Protein AF-A0A0F9K702-F1 (afdb_monomer)

Solvent-accessible surface area (backbone atoms only — not comparable to full-atom values): 7638 Å² total; per-residue (Å²): 109,75,71,58,56,52,52,53,51,49,51,57,52,53,61,65,68,58,81,69,81,70,61,40,75,51,32,47,49,33,46,73,80,26,48,74,50,34,53,52,47,45,49,52,20,35,74,75,40,57,84,42,61,69,56,24,40,52,42,31,26,50,46,39,42,25,51,57,50,44,48,52,62,39,64,37,101,85,36,54,60,68,56,49,53,53,48,51,51,70,30,25,39,93,91,30,40,76,61,33,53,53,35,51,47,41,26,75,77,69,66,44,60,78,47,56,65,66,49,54,51,42,53,68,54,43,35,52,54,33,53,52,52,54,54,56,65,72,75,112

Secondary structure (DSSP, 8-state):
-HHHHHHHHHHHHHHHT-TTSS--HHHHHHHHH-HHHHHHHHHHHHHHHTT-HHHHHHHHHHHHHHHHHHHHHHTSTT--HHHHHHHHHHHBPTT-HHHHHHHHHHHHHH--GGGGGG--B-HHHHHHHHHHHHHHHH--

Structure (mmCIF, N/CA/C/O backbone):
data_AF-A0A0F9K702-F1
#
_entry.id   AF-A0A0F9K702-F1
#
loop_
_atom_site.group_PDB
_atom_site.id
_atom_site.type_symbol
_atom_site.label_atom_id
_atom_site.label_alt_id
_atom_site.label_comp_id
_atom_site.label_asym_id
_atom_site.label_entity_id
_atom_site.label_seq_id
_atom_site.pdbx_PDB_ins_code
_atom_site.Cartn_x
_atom_site.Cartn_y
_atom_site.Cartn_z
_atom_site.occupancy
_atom_site.B_iso_or_equiv
_atom_site.auth_seq_id
_atom_site.auth_comp_id
_atom_site.auth_asym_id
_atom_site.auth_atom_id
_atom_site.pdbx_PDB_model_num
ATOM 1 N N . MET A 1 1 ? -32.462 30.172 22.359 1.00 57.88 1 MET A N 1
ATOM 2 C CA . MET A 1 1 ? -32.471 29.024 21.422 1.00 57.88 1 MET A CA 1
ATOM 3 C C . MET A 1 1 ? -31.417 29.141 20.319 1.00 57.88 1 MET A C 1
ATOM 5 O O . MET A 1 1 ? -30.521 28.316 20.333 1.00 57.88 1 MET A O 1
ATOM 9 N N . ARG A 1 2 ? -31.399 30.186 19.468 1.00 56.28 2 ARG A N 1
ATOM 10 C CA . ARG A 1 2 ? -30.379 30.352 18.395 1.00 56.28 2 ARG A CA 1
ATOM 11 C C . ARG A 1 2 ? -28.909 30.230 18.843 1.00 56.28 2 ARG A C 1
ATOM 13 O O . ARG A 1 2 ? -28.108 29.631 18.138 1.00 56.28 2 ARG A O 1
ATOM 20 N N . LYS A 1 3 ? -28.562 30.760 20.024 1.00 58.59 3 LYS A N 1
ATOM 21 C CA . LYS A 1 3 ? -27.197 30.672 20.581 1.00 58.59 3 LYS A CA 1
ATOM 22 C C . LYS A 1 3 ? -26.797 29.242 20.973 1.00 58.59 3 LYS A C 1
ATOM 24 O O . LYS A 1 3 ? -25.641 28.884 20.820 1.00 58.59 3 LYS A O 1
ATOM 29 N N . LEU A 1 4 ? -27.750 28.424 21.429 1.00 69.56 4 LEU A N 1
ATOM 30 C CA . LEU A 1 4 ? -27.494 27.035 21.821 1.00 69.56 4 LEU A CA 1
ATOM 31 C C . LEU A 1 4 ? -27.273 26.154 20.582 1.00 69.56 4 LE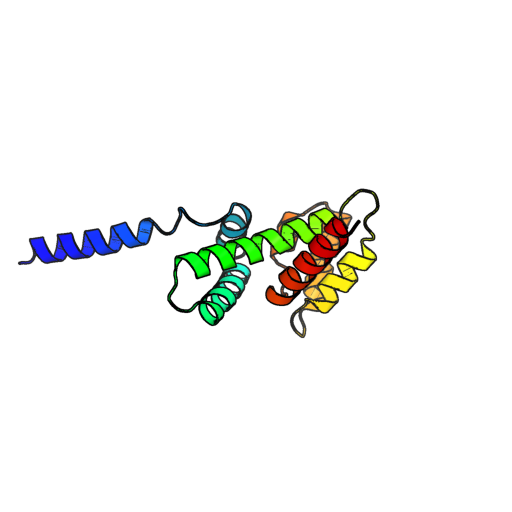U A C 1
ATOM 33 O O . LEU A 1 4 ? -26.356 25.345 20.550 1.00 69.56 4 LEU A O 1
ATOM 37 N N . THR A 1 5 ? -28.063 26.376 19.527 1.00 72.19 5 THR A N 1
ATOM 38 C CA . THR A 1 5 ? -27.938 25.657 18.251 1.00 72.19 5 THR A CA 1
ATOM 39 C C . THR A 1 5 ? -26.598 25.933 17.563 1.00 72.19 5 THR A C 1
ATOM 41 O O . THR A 1 5 ? -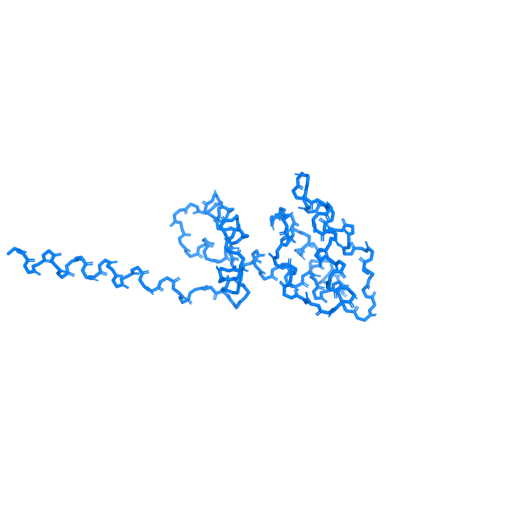25.998 25.017 17.015 1.00 72.19 5 THR A O 1
ATOM 44 N N . LEU A 1 6 ? -26.094 27.171 17.641 1.00 71.62 6 LEU A N 1
ATOM 45 C CA . LEU A 1 6 ? -24.780 27.548 17.104 1.00 71.62 6 LEU A CA 1
ATOM 46 C C . LEU A 1 6 ? -23.615 26.897 17.860 1.00 71.62 6 LEU A C 1
ATOM 48 O O . LEU A 1 6 ? -22.658 26.466 17.227 1.00 71.62 6 LEU A O 1
ATOM 52 N N . VAL A 1 7 ? -23.706 26.777 19.187 1.00 77.94 7 VAL A N 1
ATOM 53 C CA . VAL A 1 7 ? -22.681 26.100 20.002 1.00 77.94 7 VAL A CA 1
ATOM 54 C C . VAL A 1 7 ? -22.643 24.601 19.706 1.00 77.94 7 VAL A C 1
ATOM 56 O O . VAL A 1 7 ? -21.564 24.034 19.571 1.00 77.94 7 VAL A O 1
ATOM 59 N N . VAL A 1 8 ? -23.809 23.971 19.531 1.00 75.94 8 VAL A N 1
ATOM 60 C CA . VAL A 1 8 ? -23.899 22.553 19.151 1.00 75.94 8 VAL A CA 1
ATOM 61 C C . VAL A 1 8 ? -23.342 22.321 17.743 1.00 75.94 8 VAL A C 1
ATOM 63 O O . VAL A 1 8 ? -22.558 21.396 17.553 1.00 75.94 8 VAL A O 1
ATOM 66 N N . LEU A 1 9 ? -23.663 23.185 16.770 1.00 71.25 9 LEU A N 1
ATOM 67 C CA . LEU A 1 9 ? -23.085 23.089 15.424 1.00 71.25 9 LEU A CA 1
ATOM 68 C C . LEU A 1 9 ? -21.564 23.276 15.439 1.00 71.25 9 LEU A C 1
ATOM 70 O O . LEU A 1 9 ? -20.855 22.551 14.749 1.00 71.25 9 LEU A O 1
ATOM 74 N N . PHE A 1 10 ? -21.065 24.222 16.237 1.00 72.06 10 PHE A N 1
ATOM 75 C CA . PHE A 1 10 ? -19.634 24.477 16.368 1.00 72.06 10 PHE A CA 1
ATOM 76 C C . PHE A 1 10 ? -18.906 23.294 17.017 1.00 72.06 10 PHE A C 1
ATOM 78 O O . PHE A 1 10 ? -17.867 22.889 16.512 1.00 72.06 10 PHE A O 1
ATOM 85 N N . MET A 1 11 ? -19.484 22.667 18.052 1.00 61.50 11 MET A N 1
ATOM 86 C CA . MET A 1 11 ? -18.935 21.438 18.639 1.00 61.50 11 MET A CA 1
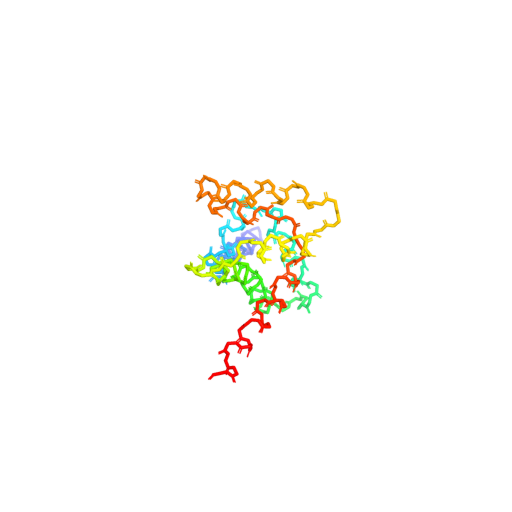ATOM 87 C C . MET A 1 11 ? -18.864 20.294 17.621 1.00 61.50 11 MET A C 1
ATOM 89 O O . MET A 1 11 ? -17.815 19.664 17.511 1.00 61.50 11 MET A O 1
ATOM 93 N N . ILE A 1 12 ? -19.922 20.074 16.831 1.00 63.00 12 ILE A N 1
ATOM 94 C CA . ILE A 1 12 ? -19.954 19.040 15.779 1.00 63.00 12 ILE A CA 1
ATOM 95 C C . ILE A 1 12 ? -18.913 19.326 14.679 1.00 63.00 12 ILE A C 1
ATOM 97 O O . ILE A 1 12 ? -18.260 18.412 14.179 1.00 63.00 12 ILE A O 1
ATOM 101 N N . LEU A 1 13 ? -18.707 20.598 14.325 1.00 53.94 13 LEU A N 1
ATOM 102 C CA . LEU A 1 13 ? -17.665 21.004 13.379 1.00 53.94 13 LEU A CA 1
ATOM 103 C C . LEU A 1 13 ? -16.256 20.796 13.952 1.00 53.94 13 LEU A C 1
ATOM 105 O O . LEU A 1 13 ? -15.390 20.281 13.249 1.00 53.94 13 LEU A O 1
ATOM 109 N N . THR A 1 14 ? -16.022 21.118 15.225 1.00 55.88 14 THR A N 1
ATOM 110 C CA . THR A 1 14 ? -14.702 20.934 15.851 1.00 55.88 14 THR A CA 1
ATOM 111 C C . THR A 1 14 ? -14.340 19.465 16.070 1.00 55.88 14 THR A C 1
ATOM 113 O O . THR A 1 14 ? -13.184 19.103 15.871 1.00 55.88 14 THR A O 1
ATOM 116 N N . THR A 1 15 ? -15.303 18.589 16.382 1.00 51.09 15 THR A N 1
ATOM 117 C CA . THR A 1 15 ? -15.039 17.142 16.479 1.00 51.09 15 THR A CA 1
ATOM 118 C C . THR A 1 15 ? -14.729 16.527 15.118 1.00 51.09 15 THR A C 1
ATOM 120 O O . THR A 1 15 ? -13.942 15.589 15.042 1.00 51.09 15 THR A O 1
ATOM 123 N N . SER A 1 16 ? -15.250 17.103 14.028 1.00 46.38 16 SER A N 1
ATOM 124 C CA . SER A 1 16 ? -14.897 16.685 12.666 1.00 46.38 16 SER A CA 1
ATOM 125 C C . SER A 1 16 ? -13.490 17.094 12.211 1.00 46.38 16 SER A C 1
ATOM 127 O O . SER A 1 16 ? -12.948 16.503 11.278 1.00 46.38 16 SER A O 1
ATOM 129 N N . MET A 1 17 ? -12.860 18.060 12.886 1.00 45.47 17 MET A N 1
ATOM 130 C CA . MET A 1 17 ? -11.491 18.504 12.588 1.00 45.47 17 MET A CA 1
ATOM 131 C C . MET A 1 17 ? -10.412 17.709 13.345 1.00 45.47 17 MET A C 1
ATOM 133 O O . MET A 1 17 ? -9.237 17.819 13.006 1.00 45.47 17 MET A O 1
ATOM 137 N N . LEU A 1 18 ? -10.792 16.867 14.315 1.00 43.28 18 LEU A N 1
ATOM 138 C CA . LEU A 1 18 ? -9.871 16.033 15.106 1.00 43.28 18 LEU A CA 1
ATOM 139 C C . LEU A 1 18 ? -9.543 14.673 14.456 1.00 43.28 18 LEU A C 1
ATOM 141 O O . LEU A 1 18 ? -8.675 13.951 14.936 1.00 43.28 18 LEU A O 1
ATOM 145 N N . PHE A 1 19 ? -10.152 14.331 13.314 1.00 49.66 19 PHE A N 1
ATOM 146 C CA . PHE A 1 19 ? -9.899 13.073 12.586 1.00 49.66 19 PHE A CA 1
ATOM 147 C C . PHE A 1 19 ? -8.521 12.999 11.880 1.00 49.66 19 PHE A C 1
ATOM 149 O O . PHE A 1 19 ? -8.314 12.175 10.987 1.00 49.66 19 PHE A O 1
ATOM 156 N N . GLY A 1 20 ? -7.577 13.874 12.243 1.00 51.19 20 GLY A N 1
ATOM 157 C CA . GLY A 1 20 ? -6.206 13.904 11.726 1.00 51.19 20 GLY A CA 1
ATOM 158 C C . GLY A 1 20 ? -5.167 13.178 12.590 1.00 51.19 20 GLY A C 1
ATOM 159 O O . GLY A 1 20 ? -4.066 12.934 12.102 1.00 51.19 20 GLY A O 1
ATOM 160 N N . GLU A 1 21 ? -5.486 12.813 13.837 1.00 61.03 21 GLU A N 1
ATOM 161 C CA . GLU A 1 21 ? -4.480 12.344 14.811 1.00 61.03 21 GLU A CA 1
ATOM 162 C C . GLU A 1 21 ? -4.195 10.828 14.790 1.00 61.03 21 GLU A C 1
ATOM 164 O O . GLU A 1 21 ? -3.276 10.375 15.464 1.00 61.03 21 GLU A O 1
ATOM 169 N N . GLY A 1 22 ? -4.915 10.034 13.989 1.00 81.69 22 GLY A N 1
ATOM 170 C CA . GLY A 1 22 ? -4.783 8.566 13.983 1.00 81.69 22 GLY A CA 1
ATOM 171 C C . GLY A 1 22 ? -4.080 7.940 12.774 1.00 81.69 22 GLY A C 1
ATOM 172 O O . GLY A 1 22 ? -3.873 6.730 12.765 1.00 81.69 22 GLY A O 1
ATOM 173 N N . LEU A 1 23 ? -3.743 8.715 11.737 1.00 92.06 23 LEU A N 1
ATOM 174 C CA . LEU A 1 23 ? -3.178 8.168 10.496 1.00 92.06 23 LEU A CA 1
ATOM 175 C C . LEU A 1 23 ? -1.644 8.073 10.537 1.00 92.06 23 LEU A C 1
ATOM 177 O O . LEU A 1 23 ? -0.959 9.018 10.944 1.00 92.06 23 LEU A O 1
ATOM 181 N N . SER A 1 24 ? -1.100 6.968 10.023 1.00 92.44 24 SER A N 1
ATOM 182 C CA . SER A 1 24 ? 0.341 6.772 9.834 1.00 92.44 24 SER A CA 1
ATOM 183 C C . SER A 1 24 ? 0.924 7.822 8.877 1.00 92.44 24 SER A C 1
ATOM 185 O O . SER A 1 24 ? 0.210 8.572 8.198 1.00 92.44 24 SER A O 1
ATOM 187 N N . LYS A 1 25 ? 2.258 7.918 8.811 1.00 91.50 25 LYS A N 1
ATOM 188 C CA . LYS A 1 25 ? 2.923 8.818 7.855 1.00 91.50 25 LYS A CA 1
ATOM 189 C C . LYS A 1 25 ? 2.562 8.456 6.409 1.00 91.50 25 LYS A C 1
ATOM 191 O O . LYS A 1 25 ? 2.273 9.361 5.629 1.00 91.50 25 LYS A O 1
ATOM 196 N N . ASN A 1 26 ? 2.541 7.165 6.071 1.00 90.75 26 ASN A N 1
ATOM 197 C CA . ASN A 1 26 ? 2.218 6.712 4.718 1.00 90.75 26 ASN A CA 1
ATOM 198 C C . ASN A 1 26 ? 0.733 6.924 4.417 1.00 90.75 26 ASN A C 1
ATOM 200 O O . ASN A 1 26 ? 0.404 7.483 3.376 1.00 90.75 26 ASN A O 1
ATOM 204 N N . ALA A 1 27 ? -0.161 6.604 5.358 1.00 92.94 27 ALA A N 1
ATOM 205 C CA . ALA A 1 27 ? -1.594 6.832 5.182 1.00 92.94 27 ALA A CA 1
ATOM 206 C C . ALA A 1 27 ? -1.925 8.317 4.949 1.00 92.94 27 ALA A C 1
ATOM 208 O O . ALA A 1 27 ? -2.723 8.648 4.071 1.00 92.94 27 ALA A O 1
ATOM 209 N N . ARG A 1 28 ? -1.274 9.232 5.684 1.00 93.69 28 ARG A N 1
ATOM 210 C CA . ARG A 1 28 ? -1.404 10.681 5.446 1.00 93.69 28 ARG A CA 1
ATOM 211 C C . ARG A 1 28 ? -0.882 11.089 4.074 1.00 93.69 28 ARG A C 1
ATOM 213 O O . ARG A 1 28 ? -1.566 11.827 3.375 1.00 93.69 28 ARG A O 1
ATOM 220 N N . TYR A 1 29 ? 0.282 10.579 3.678 1.00 91.69 29 TYR A N 1
ATOM 221 C CA . TYR A 1 29 ? 0.870 10.874 2.374 1.00 91.69 29 TYR A CA 1
ATOM 222 C C . TYR A 1 29 ? -0.033 10.413 1.219 1.00 91.69 29 TYR A C 1
ATOM 224 O O . TYR A 1 29 ? -0.315 11.179 0.301 1.00 91.69 29 TYR A O 1
ATOM 232 N N . ILE A 1 30 ? -0.563 9.189 1.291 1.00 91.31 30 ILE A N 1
ATOM 233 C CA . ILE A 1 30 ? -1.496 8.655 0.290 1.00 91.31 30 ILE A CA 1
ATOM 234 C C . ILE A 1 30 ? -2.785 9.484 0.271 1.00 91.31 30 ILE A C 1
ATOM 236 O O . ILE A 1 30 ? -3.268 9.831 -0.802 1.00 91.31 30 ILE A O 1
ATOM 240 N N . LYS A 1 31 ? -3.325 9.860 1.436 1.00 93.62 31 LYS A N 1
ATOM 241 C CA . LYS A 1 31 ? -4.519 10.715 1.523 1.00 93.62 31 LYS A CA 1
ATOM 242 C C . LYS A 1 31 ? -4.331 12.059 0.819 1.00 93.62 31 LYS A C 1
ATOM 244 O O . LYS A 1 31 ? -5.255 12.528 0.162 1.00 93.62 31 LYS A O 1
ATOM 249 N N . GLU A 1 32 ? -3.163 12.672 0.979 1.00 93.25 32 GLU A N 1
ATOM 250 C CA . GLU A 1 32 ? -2.857 14.000 0.444 1.00 93.25 32 GLU A CA 1
ATOM 251 C C . GLU A 1 32 ? -2.553 13.972 -1.060 1.00 93.25 32 GLU A C 1
ATOM 253 O O . GLU A 1 32 ? -3.110 14.768 -1.814 1.00 93.25 32 GLU A O 1
ATOM 258 N N . PHE A 1 33 ? -1.719 13.032 -1.512 1.00 91.12 33 PHE A N 1
ATOM 259 C CA . PHE A 1 33 ? -1.191 13.025 -2.883 1.00 91.12 33 PHE A CA 1
ATOM 260 C C . PHE A 1 33 ? -1.858 11.993 -3.807 1.00 91.12 33 PHE A C 1
ATOM 262 O O . PHE A 1 33 ? -1.818 12.142 -5.028 1.00 91.12 33 PHE A O 1
ATOM 269 N N . TYR A 1 34 ? -2.515 10.973 -3.249 1.00 89.69 34 TYR A N 1
ATOM 270 C CA . TYR A 1 34 ? -3.146 9.865 -3.980 1.00 89.69 34 TYR A CA 1
ATOM 271 C C . TYR A 1 34 ? -4.569 9.573 -3.457 1.00 89.69 34 TYR A C 1
ATOM 273 O O . TYR A 1 34 ? -4.880 8.435 -3.084 1.00 89.69 34 TYR A O 1
ATOM 281 N N . PRO A 1 35 ? -5.481 10.566 -3.458 1.00 90.75 35 PRO A N 1
ATOM 282 C CA . PRO A 1 35 ? -6.782 10.469 -2.787 1.00 90.75 35 PRO A CA 1
ATOM 283 C C . PRO A 1 35 ? -7.650 9.306 -3.293 1.00 90.75 35 PRO A C 1
ATOM 285 O O . PRO A 1 35 ? -8.359 8.673 -2.514 1.00 90.75 35 PRO A O 1
ATOM 288 N N . ASN A 1 36 ? -7.549 8.956 -4.580 1.00 88.94 36 ASN A N 1
ATOM 289 C CA . ASN A 1 36 ? -8.256 7.800 -5.140 1.00 88.94 36 ASN A CA 1
ATOM 290 C C . ASN A 1 36 ? -7.763 6.464 -4.559 1.00 88.94 36 ASN A C 1
ATOM 292 O O . ASN A 1 36 ? -8.560 5.548 -4.369 1.00 88.94 36 ASN A O 1
ATOM 296 N N . GLY A 1 37 ? -6.459 6.339 -4.289 1.00 88.19 37 GLY A N 1
ATOM 297 C CA . GLY A 1 37 ? -5.894 5.171 -3.610 1.00 88.19 37 GLY A CA 1
ATOM 298 C C . GLY A 1 37 ? -6.353 5.115 -2.155 1.00 88.19 37 GLY A C 1
ATOM 299 O O . GLY A 1 37 ? -6.818 4.076 -1.693 1.00 88.19 37 GLY A O 1
ATOM 300 N N . TYR A 1 38 ? -6.335 6.262 -1.473 1.00 92.56 38 TYR A N 1
ATOM 301 C CA . TYR A 1 38 ? -6.806 6.370 -0.094 1.00 92.56 38 TYR A CA 1
ATOM 302 C C . TYR A 1 38 ? -8.277 5.963 0.070 1.00 92.56 38 TYR A C 1
ATOM 304 O O . TYR A 1 38 ? -8.598 5.198 0.977 1.00 92.56 38 TYR A O 1
ATOM 312 N N . GLU A 1 39 ? -9.182 6.414 -0.805 1.00 91.62 39 GLU A N 1
ATOM 313 C CA . GLU A 1 39 ? -10.597 6.032 -0.698 1.00 91.62 39 GLU A CA 1
ATOM 314 C C . GLU A 1 39 ? -10.822 4.532 -0.948 1.00 91.62 39 GLU A C 1
ATOM 316 O O . GLU A 1 39 ? -11.699 3.947 -0.315 1.00 91.62 39 GLU A O 1
ATOM 321 N N . LYS A 1 40 ? -9.999 3.869 -1.775 1.00 90.31 40 LYS A N 1
ATOM 322 C CA . LYS A 1 40 ? -10.033 2.400 -1.916 1.00 90.31 40 LYS A CA 1
ATOM 323 C C . LYS A 1 40 ? -9.601 1.698 -0.626 1.00 90.31 40 LYS A C 1
ATOM 325 O O . LYS A 1 40 ? -10.309 0.811 -0.155 1.00 90.31 40 LYS A O 1
ATOM 330 N N . ILE A 1 41 ? -8.486 2.126 -0.028 1.00 92.00 41 ILE A N 1
ATOM 331 C CA . ILE A 1 41 ? -7.989 1.603 1.258 1.00 92.00 41 ILE A CA 1
ATOM 332 C C . ILE A 1 41 ? -9.048 1.776 2.353 1.00 92.00 41 ILE A C 1
ATOM 334 O O . ILE A 1 41 ? -9.380 0.841 3.081 1.00 92.00 41 ILE A O 1
ATOM 338 N N . LYS A 1 42 ? -9.627 2.974 2.444 1.00 93.56 42 LYS A N 1
ATOM 339 C CA . LYS A 1 42 ? -10.680 3.302 3.404 1.00 93.56 42 LYS A CA 1
ATOM 340 C C . LYS A 1 42 ? -11.946 2.482 3.173 1.00 93.56 42 LYS A C 1
ATOM 342 O O . LYS A 1 42 ? -12.544 2.037 4.146 1.00 93.56 42 LYS A O 1
ATOM 347 N N . ALA A 1 43 ? -12.349 2.257 1.922 1.00 91.44 43 ALA A N 1
ATOM 348 C CA . ALA A 1 43 ? -13.498 1.413 1.608 1.00 91.44 43 ALA A CA 1
ATOM 349 C C . ALA A 1 43 ? -13.284 -0.033 2.080 1.00 91.44 43 ALA A C 1
ATOM 351 O O . ALA A 1 43 ? -14.197 -0.610 2.663 1.00 91.44 43 ALA A O 1
ATOM 352 N N . ILE A 1 44 ? -12.082 -0.594 1.901 1.00 91.69 44 ILE A N 1
ATOM 353 C CA . ILE A 1 44 ? -11.725 -1.920 2.435 1.00 91.69 44 ILE A CA 1
ATOM 354 C C . ILE A 1 44 ? -11.858 -1.926 3.962 1.00 91.69 44 ILE A C 1
ATOM 356 O O . ILE A 1 44 ? -12.569 -2.763 4.513 1.00 91.69 44 ILE A O 1
ATOM 360 N N . ALA A 1 45 ? -11.246 -0.953 4.641 1.00 91.88 45 ALA A N 1
ATOM 361 C CA . ALA A 1 45 ? -11.286 -0.860 6.098 1.00 91.88 45 ALA A CA 1
ATOM 362 C C . ALA A 1 45 ? -12.715 -0.722 6.655 1.00 91.88 45 ALA A C 1
ATOM 364 O O . ALA A 1 45 ? -13.067 -1.396 7.620 1.00 91.88 45 ALA A O 1
ATOM 365 N N . VAL A 1 46 ? -13.551 0.115 6.031 1.00 92.56 46 VAL A N 1
ATOM 366 C CA . VAL A 1 46 ? -14.958 0.305 6.421 1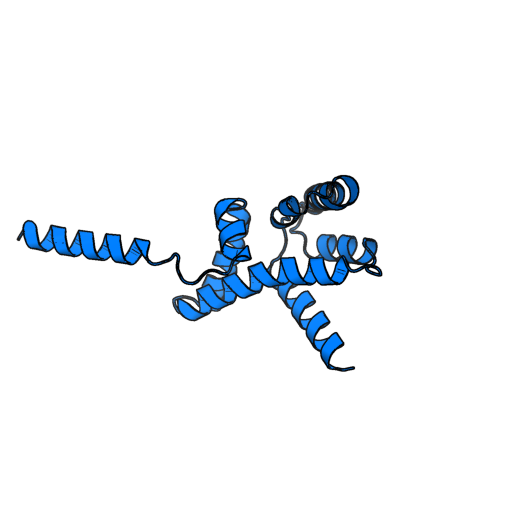.00 92.56 46 VAL A CA 1
ATOM 367 C C . VAL A 1 46 ? -15.800 -0.935 6.120 1.00 92.56 46 VAL A C 1
ATOM 369 O O . VAL A 1 46 ? -16.660 -1.280 6.922 1.00 92.56 46 VAL A O 1
ATOM 372 N N . ASN A 1 47 ? -15.561 -1.632 5.009 1.00 93.88 47 ASN A N 1
ATOM 373 C CA . ASN A 1 47 ? -16.277 -2.874 4.711 1.00 93.88 47 ASN A CA 1
ATOM 374 C C . ASN A 1 47 ? -15.953 -3.982 5.724 1.00 93.88 47 ASN A C 1
ATOM 376 O O . ASN A 1 47 ? -16.821 -4.792 6.033 1.00 93.88 47 ASN A O 1
ATOM 380 N N . GLU A 1 48 ? -14.722 -4.014 6.234 1.00 91.69 48 GLU A N 1
ATOM 381 C CA . GLU A 1 48 ? -14.258 -5.031 7.181 1.00 91.69 48 GLU A CA 1
ATOM 382 C C . GLU A 1 48 ? -14.696 -4.733 8.625 1.00 91.69 48 GLU A C 1
ATOM 384 O O . GLU A 1 48 ? -15.147 -5.632 9.330 1.00 91.69 48 GLU A O 1
ATOM 389 N N . TRP A 1 49 ? -14.617 -3.469 9.056 1.00 91.06 49 TRP A N 1
ATOM 390 C CA . TRP A 1 49 ? -14.798 -3.076 10.463 1.00 91.06 49 TRP A CA 1
ATOM 391 C C . TRP A 1 49 ? -16.016 -2.180 10.725 1.00 91.06 49 TRP A C 1
ATOM 393 O O . TRP A 1 49 ? -16.321 -1.840 11.871 1.00 91.06 49 TRP A O 1
ATOM 403 N N . GLY A 1 50 ? -16.752 -1.808 9.678 1.00 89.69 50 GLY A N 1
ATOM 404 C CA . GLY A 1 50 ? -17.988 -1.040 9.770 1.00 89.69 50 GLY A CA 1
ATOM 405 C C . GLY A 1 50 ? -17.794 0.301 10.476 1.00 89.69 50 GLY A C 1
ATOM 406 O O . GLY A 1 50 ? -17.092 1.188 9.993 1.00 89.69 50 GLY A O 1
ATOM 407 N N . SER A 1 51 ? -18.465 0.455 11.619 1.00 88.00 51 SER A N 1
ATOM 408 C CA . SER A 1 51 ? -18.446 1.676 12.430 1.00 88.00 51 SER A CA 1
ATOM 409 C C . SER A 1 51 ? -17.392 1.681 13.540 1.00 88.00 51 SER A C 1
ATOM 411 O O . SER A 1 51 ? -17.320 2.670 14.273 1.00 88.00 51 SER A O 1
ATOM 413 N N . ASP A 1 52 ? -16.600 0.615 13.710 1.00 90.50 52 ASP A N 1
ATOM 414 C CA . ASP A 1 52 ? -15.495 0.616 14.675 1.00 90.50 52 ASP A CA 1
ATOM 415 C C . ASP A 1 52 ? -14.360 1.503 14.152 1.00 90.50 52 ASP A C 1
ATOM 417 O O . ASP A 1 52 ? -13.491 1.087 13.385 1.00 90.50 52 ASP A O 1
ATOM 421 N N . HIS A 1 53 ? -14.401 2.773 14.550 1.00 89.38 53 HIS A N 1
ATOM 422 C CA . HIS A 1 53 ? -13.489 3.791 14.048 1.00 89.38 53 HIS A CA 1
ATOM 423 C C . HIS A 1 53 ? -12.016 3.471 14.332 1.00 89.38 53 HIS A C 1
ATOM 425 O O . HIS A 1 53 ? -11.163 3.712 13.476 1.00 89.38 53 HIS A O 1
ATOM 431 N N . SER A 1 54 ? -11.718 2.913 15.508 1.00 89.56 54 SER A N 1
ATOM 432 C CA . SER A 1 54 ? -10.353 2.553 15.896 1.00 89.56 54 SER A CA 1
ATOM 433 C C . SER A 1 54 ? -9.813 1.452 14.991 1.00 89.56 54 SER A C 1
ATOM 435 O O . SER A 1 54 ? -8.687 1.554 14.501 1.00 89.56 54 SER A O 1
ATOM 437 N N . MET A 1 55 ? -10.637 0.443 14.702 1.00 91.19 55 MET A N 1
ATOM 438 C CA . MET A 1 55 ? -10.254 -0.648 13.808 1.00 91.19 55 MET A CA 1
ATOM 439 C C . MET A 1 55 ? -10.166 -0.209 12.347 1.00 91.19 55 MET A C 1
ATOM 441 O O . MET A 1 55 ? -9.239 -0.611 11.645 1.00 91.19 55 MET A O 1
ATOM 445 N N . VAL A 1 56 ? -11.046 0.689 11.898 1.00 90.88 56 VAL A N 1
ATOM 446 C CA . VAL A 1 56 ? -10.944 1.302 10.566 1.00 90.88 56 VAL A CA 1
ATOM 447 C C . VAL A 1 56 ? -9.620 2.059 10.415 1.00 90.88 56 VAL A C 1
ATOM 449 O O . VAL A 1 56 ? -8.925 1.875 9.417 1.00 90.88 56 VAL A O 1
ATOM 452 N N . LEU A 1 57 ? -9.233 2.878 11.399 1.00 92.31 57 LEU A N 1
ATOM 453 C CA . LEU A 1 57 ? -7.959 3.605 11.371 1.00 92.31 57 LEU A CA 1
ATOM 454 C C . LEU A 1 57 ? -6.754 2.662 11.392 1.00 92.31 57 LEU A C 1
ATOM 456 O O . LEU A 1 57 ? -5.842 2.823 10.580 1.00 92.31 57 LEU A O 1
ATOM 460 N N . PHE A 1 58 ? -6.767 1.664 12.279 1.00 91.31 58 PHE A N 1
ATOM 461 C CA . PHE A 1 58 ? -5.734 0.630 12.338 1.00 91.31 58 PHE A CA 1
ATOM 462 C C . PHE A 1 58 ? -5.563 -0.059 10.980 1.00 91.31 58 PHE A C 1
ATOM 464 O O . PHE A 1 58 ? -4.450 -0.172 10.468 1.00 91.31 58 PHE A O 1
ATOM 471 N N . ARG A 1 59 ? -6.674 -0.442 10.345 1.00 91.88 59 ARG A N 1
ATOM 472 C CA . ARG A 1 59 ? -6.666 -1.123 9.052 1.00 91.88 59 ARG A CA 1
ATOM 473 C C . ARG A 1 59 ? -6.153 -0.233 7.921 1.00 91.88 59 ARG A C 1
ATOM 475 O O . ARG A 1 59 ? -5.362 -0.702 7.107 1.00 91.88 59 ARG A O 1
ATOM 482 N N . ILE A 1 60 ? -6.554 1.040 7.884 1.00 93.62 60 ILE A N 1
ATOM 483 C CA . ILE A 1 60 ? -6.033 2.019 6.913 1.00 93.62 60 ILE A CA 1
ATOM 484 C C . ILE A 1 60 ? -4.514 2.155 7.049 1.00 93.62 60 ILE A C 1
ATOM 486 O O . ILE A 1 60 ? -3.812 2.158 6.035 1.00 93.62 60 ILE A O 1
ATOM 490 N N . ASN A 1 61 ? -4.012 2.254 8.282 1.00 93.50 61 ASN A N 1
ATOM 491 C CA . ASN A 1 61 ? -2.582 2.378 8.545 1.00 93.50 61 ASN A CA 1
ATOM 492 C C . ASN A 1 61 ? -1.826 1.135 8.080 1.00 93.50 61 ASN A C 1
ATOM 494 O O . ASN A 1 61 ? -0.907 1.279 7.282 1.00 93.50 61 ASN A O 1
ATOM 498 N N . ASN A 1 62 ? -2.277 -0.063 8.462 1.00 92.56 62 ASN A N 1
ATOM 499 C CA . ASN A 1 62 ? -1.632 -1.307 8.040 1.00 92.56 62 ASN A CA 1
ATOM 500 C C . ASN A 1 62 ? -1.591 -1.441 6.516 1.00 92.56 62 ASN A C 1
ATOM 502 O O . ASN A 1 62 ? -0.524 -1.653 5.960 1.00 92.56 62 ASN A O 1
ATOM 506 N N . LEU A 1 63 ? -2.717 -1.240 5.823 1.00 91.38 63 LEU A N 1
ATOM 507 C CA . LEU A 1 63 ? -2.757 -1.318 4.357 1.00 91.38 63 LEU A CA 1
ATOM 508 C C . LEU A 1 63 ? -1.806 -0.307 3.695 1.00 91.38 63 LEU A C 1
ATOM 510 O O . LEU A 1 63 ? -1.154 -0.622 2.701 1.00 91.38 63 LEU A O 1
ATOM 514 N N . SER A 1 64 ? -1.720 0.905 4.250 1.00 92.12 64 SER A N 1
ATOM 515 C CA . SER A 1 64 ? -0.838 1.960 3.739 1.00 92.12 64 SER A CA 1
ATOM 516 C C . SER A 1 64 ? 0.640 1.660 3.990 1.00 92.12 64 SER A C 1
ATOM 518 O O . SER A 1 64 ? 1.480 1.955 3.141 1.00 92.12 64 SER A O 1
ATOM 520 N N . ASP A 1 65 ? 0.959 1.094 5.152 1.00 90.81 65 ASP A N 1
ATOM 521 C CA . ASP A 1 65 ? 2.326 0.796 5.570 1.00 90.81 65 ASP A CA 1
ATOM 522 C C . ASP A 1 65 ? 2.855 -0.469 4.870 1.00 90.81 65 ASP A C 1
ATOM 524 O O . ASP A 1 65 ? 3.994 -0.471 4.403 1.00 90.81 65 ASP A O 1
ATOM 528 N N . SER A 1 66 ? 2.015 -1.490 4.660 1.00 88.50 66 SER A N 1
ATOM 529 C CA . SER A 1 66 ? 2.401 -2.742 3.996 1.00 88.50 66 SER A CA 1
ATOM 530 C C . SER A 1 66 ? 2.927 -2.555 2.580 1.00 88.50 66 SER A C 1
ATOM 532 O O . SER A 1 66 ? 3.894 -3.217 2.216 1.00 88.50 66 SER A O 1
ATOM 534 N N . LEU A 1 67 ? 2.356 -1.645 1.780 1.00 84.44 67 LEU A N 1
ATOM 535 C CA . LEU A 1 67 ? 2.904 -1.365 0.448 1.00 84.44 67 LEU A CA 1
ATOM 536 C C . LEU A 1 67 ? 4.351 -0.872 0.560 1.00 84.44 67 LEU A C 1
ATOM 538 O O . LEU A 1 67 ? 5.245 -1.418 -0.085 1.00 84.44 67 LEU A O 1
ATOM 542 N N . THR A 1 68 ? 4.586 0.128 1.408 1.00 84.50 68 THR A N 1
ATOM 543 C CA . THR A 1 68 ? 5.917 0.698 1.630 1.00 84.50 68 THR A CA 1
ATOM 544 C C . THR A 1 68 ? 6.898 -0.356 2.117 1.00 84.50 68 THR A C 1
ATOM 546 O O . THR A 1 68 ? 8.018 -0.427 1.612 1.00 84.50 68 THR A O 1
ATOM 549 N N . GLU A 1 69 ? 6.487 -1.188 3.070 1.00 84.50 69 GLU A N 1
ATOM 550 C CA . GLU A 1 69 ? 7.347 -2.217 3.646 1.00 84.50 69 GLU A CA 1
ATOM 551 C C . GLU A 1 69 ? 7.667 -3.338 2.654 1.00 84.50 69 GLU A C 1
ATOM 553 O O . GLU A 1 69 ? 8.828 -3.726 2.536 1.00 84.50 69 GLU A O 1
ATOM 558 N N . VAL A 1 70 ? 6.693 -3.807 1.869 1.00 79.69 70 VAL A N 1
ATOM 559 C CA . VAL A 1 70 ? 6.937 -4.806 0.815 1.00 79.69 70 VAL A CA 1
ATOM 560 C C . VAL A 1 70 ? 7.888 -4.267 -0.242 1.00 79.69 70 VAL A C 1
ATOM 562 O O . VAL A 1 70 ? 8.823 -4.965 -0.635 1.00 79.69 70 VAL A O 1
ATOM 565 N N . ILE A 1 71 ? 7.713 -3.015 -0.673 1.00 75.81 71 ILE A N 1
ATOM 566 C CA . ILE A 1 71 ? 8.639 -2.412 -1.634 1.00 75.81 71 ILE A CA 1
ATOM 567 C C . ILE A 1 71 ? 10.032 -2.299 -1.019 1.00 75.81 71 ILE A C 1
ATOM 569 O O . ILE A 1 71 ? 10.999 -2.671 -1.671 1.00 75.81 71 ILE A O 1
ATOM 573 N N . GLN A 1 72 ? 10.154 -1.839 0.230 1.00 77.75 72 GLN A N 1
ATOM 574 C CA . GLN A 1 72 ? 11.447 -1.749 0.914 1.00 77.75 72 GLN A CA 1
ATOM 575 C C . GLN A 1 72 ? 12.130 -3.111 1.046 1.00 77.75 72 GLN A C 1
ATOM 577 O O . GLN A 1 72 ? 13.345 -3.196 0.881 1.00 77.75 72 GLN A O 1
ATOM 582 N N . LEU A 1 73 ? 11.376 -4.174 1.338 1.00 75.06 73 LEU A N 1
ATOM 583 C CA . LEU A 1 73 ? 11.893 -5.542 1.380 1.00 75.06 73 LEU A CA 1
ATOM 584 C C . LEU A 1 73 ? 12.420 -5.970 0.009 1.00 75.06 73 LEU A C 1
ATOM 586 O O . LEU A 1 73 ? 13.541 -6.471 -0.084 1.00 75.06 73 LEU A O 1
ATOM 590 N N . LEU A 1 74 ? 11.647 -5.715 -1.045 1.00 69.25 74 LEU A N 1
ATOM 591 C CA . LEU A 1 74 ? 11.974 -6.103 -2.416 1.00 69.25 74 LEU A CA 1
ATOM 592 C C . LEU A 1 74 ? 12.999 -5.177 -3.089 1.00 69.25 74 LEU A C 1
ATOM 594 O O . LEU A 1 74 ? 13.577 -5.556 -4.101 1.00 69.25 74 LEU A O 1
ATOM 598 N N . SER A 1 75 ? 13.262 -3.994 -2.527 1.00 65.62 75 SER A N 1
ATOM 599 C CA . SER A 1 75 ? 14.254 -3.029 -3.013 1.00 65.62 75 SER A CA 1
ATOM 600 C C . SER A 1 75 ? 15.591 -3.082 -2.267 1.00 65.62 75 SER A C 1
ATOM 602 O O . SER A 1 75 ? 16.453 -2.234 -2.508 1.00 65.62 75 SER A O 1
ATOM 604 N N . LYS A 1 76 ? 15.782 -4.008 -1.314 1.00 68.50 76 LYS A N 1
ATOM 605 C CA . LYS A 1 76 ? 17.093 -4.227 -0.672 1.00 68.50 76 LYS A CA 1
ATOM 606 C C . LYS A 1 76 ? 18.136 -4.639 -1.721 1.00 68.50 76 LYS A C 1
ATOM 608 O O . LYS A 1 76 ? 17.787 -5.054 -2.816 1.00 68.50 76 LYS A O 1
ATOM 613 N N . LYS A 1 77 ? 19.426 -4.523 -1.378 1.00 50.41 77 LYS A N 1
ATOM 614 C CA . LYS A 1 77 ? 20.588 -4.687 -2.283 1.00 50.41 77 LYS A CA 1
ATOM 615 C C . LYS A 1 77 ? 20.579 -5.968 -3.143 1.00 50.41 77 LYS A C 1
ATOM 617 O O . LYS A 1 77 ? 21.151 -5.949 -4.227 1.00 50.41 77 LYS A O 1
ATOM 622 N N . ASP A 1 78 ? 19.894 -7.014 -2.684 1.00 60.66 78 ASP A N 1
ATOM 623 C CA . ASP A 1 78 ? 19.777 -8.316 -3.357 1.00 60.66 78 ASP A CA 1
ATOM 624 C C . ASP A 1 78 ? 18.339 -8.626 -3.830 1.00 60.66 78 ASP A C 1
ATOM 626 O O . ASP A 1 78 ? 18.012 -9.758 -4.179 1.00 60.66 78 ASP A O 1
ATOM 630 N N . GLY A 1 79 ? 17.451 -7.632 -3.796 1.00 64.19 79 GLY A N 1
ATOM 631 C CA . GLY A 1 79 ? 16.060 -7.760 -4.198 1.00 64.19 79 GLY A CA 1
ATOM 632 C C . GLY A 1 79 ? 15.918 -7.896 -5.713 1.00 64.19 79 GLY A C 1
ATOM 633 O O . GLY A 1 79 ? 16.420 -7.074 -6.481 1.00 64.19 79 GLY A O 1
ATOM 634 N N . ASP A 1 80 ? 15.222 -8.943 -6.156 1.00 74.94 80 ASP A N 1
ATOM 635 C CA . ASP A 1 80 ? 14.921 -9.155 -7.570 1.00 74.94 80 ASP A CA 1
ATOM 636 C C . ASP A 1 80 ? 13.737 -8.266 -7.978 1.00 74.94 80 ASP A C 1
ATOM 638 O O . ASP A 1 80 ? 12.572 -8.547 -7.685 1.00 74.94 80 ASP A O 1
ATOM 642 N N . LEU A 1 81 ? 14.037 -7.187 -8.700 1.00 74.81 81 LEU A N 1
ATOM 643 C CA . LEU A 1 81 ? 13.036 -6.279 -9.261 1.00 74.81 81 LEU A CA 1
ATOM 644 C C . LEU A 1 81 ? 12.016 -7.000 -10.163 1.00 74.81 81 LEU A C 1
ATOM 646 O O . LEU A 1 81 ? 10.863 -6.575 -10.271 1.00 74.81 81 LEU A O 1
ATOM 650 N N . GLY A 1 82 ? 12.406 -8.110 -10.791 1.00 77.81 82 GLY A N 1
ATOM 651 C CA . GLY A 1 82 ? 11.506 -8.979 -11.537 1.00 77.81 82 GLY A CA 1
ATOM 652 C C . GLY A 1 82 ? 10.480 -9.671 -10.639 1.00 77.81 82 GLY A C 1
ATOM 653 O O . GLY A 1 82 ? 9.336 -9.837 -11.059 1.00 77.81 82 GLY A O 1
ATOM 654 N N . ILE A 1 83 ? 10.836 -10.024 -9.397 1.00 78.44 83 ILE A N 1
ATOM 655 C CA . ILE A 1 83 ? 9.870 -10.509 -8.395 1.00 78.44 83 ILE A CA 1
ATOM 656 C C . ILE A 1 83 ? 8.881 -9.398 -8.056 1.00 78.44 83 ILE A C 1
ATOM 658 O O . ILE A 1 83 ? 7.680 -9.633 -8.152 1.00 78.44 83 ILE A O 1
ATOM 662 N N . PHE A 1 84 ? 9.359 -8.188 -7.756 1.00 78.44 84 PHE A N 1
ATOM 663 C CA . PHE A 1 84 ? 8.472 -7.061 -7.457 1.00 78.44 84 PHE A CA 1
ATOM 664 C C . PHE A 1 84 ? 7.521 -6.737 -8.613 1.00 78.44 84 PHE A C 1
ATOM 666 O O . PHE A 1 84 ? 6.321 -6.591 -8.407 1.00 78.44 84 PHE A O 1
ATOM 673 N N . THR A 1 85 ? 8.034 -6.691 -9.842 1.00 80.88 85 THR A N 1
ATOM 674 C CA . THR A 1 85 ? 7.220 -6.401 -11.032 1.00 80.88 85 THR A CA 1
ATOM 675 C C . THR A 1 85 ? 6.133 -7.459 -11.230 1.00 80.88 85 THR A C 1
ATOM 677 O O . THR A 1 85 ? 4.980 -7.123 -11.494 1.00 80.88 85 THR A O 1
ATOM 680 N N . ARG A 1 86 ? 6.464 -8.746 -11.036 1.00 84.19 86 ARG A N 1
ATOM 681 C CA . ARG A 1 86 ? 5.477 -9.839 -11.073 1.00 84.19 86 ARG A CA 1
ATOM 682 C C . ARG A 1 86 ? 4.449 -9.727 -9.948 1.00 84.19 86 ARG A C 1
ATOM 684 O O . ARG A 1 86 ? 3.269 -9.959 -10.194 1.00 84.19 86 ARG A O 1
ATOM 691 N N . ALA A 1 87 ? 4.879 -9.360 -8.745 1.00 83.81 87 ALA A N 1
ATOM 692 C CA . ALA A 1 87 ? 3.988 -9.179 -7.607 1.00 83.81 87 ALA A CA 1
ATOM 693 C C . ALA A 1 87 ? 2.993 -8.036 -7.871 1.00 83.81 87 ALA A C 1
ATOM 695 O O . ALA A 1 87 ? 1.786 -8.244 -7.793 1.00 83.81 87 ALA A O 1
ATOM 696 N N . VAL A 1 88 ? 3.465 -6.878 -8.348 1.00 85.69 88 VAL A N 1
ATOM 697 C CA . VAL A 1 88 ? 2.583 -5.766 -8.737 1.00 85.69 88 VAL A CA 1
ATOM 698 C C . VAL A 1 88 ? 1.628 -6.164 -9.861 1.00 85.69 88 VAL A C 1
ATOM 700 O O . VAL A 1 88 ? 0.454 -5.796 -9.812 1.00 85.69 88 VAL A O 1
ATOM 703 N N . ALA A 1 89 ? 2.077 -6.928 -10.860 1.00 86.38 89 ALA A N 1
ATOM 704 C CA . ALA A 1 89 ? 1.191 -7.428 -11.910 1.00 86.38 89 ALA A CA 1
ATOM 705 C C . ALA A 1 89 ? 0.060 -8.303 -11.340 1.00 86.38 89 ALA A C 1
ATOM 707 O O . ALA A 1 89 ? -1.080 -8.181 -11.786 1.00 86.38 89 ALA A O 1
ATOM 708 N N . ASN A 1 90 ? 0.348 -9.119 -10.321 1.00 87.69 90 ASN A N 1
ATOM 709 C CA . ASN A 1 90 ? -0.651 -9.938 -9.632 1.00 87.69 90 ASN A CA 1
ATOM 710 C C . ASN A 1 90 ? -1.604 -9.105 -8.770 1.00 87.69 90 ASN A C 1
ATOM 712 O O . ASN A 1 90 ? -2.800 -9.381 -8.751 1.00 87.69 90 ASN A O 1
ATOM 716 N N . TRP A 1 91 ? -1.097 -8.078 -8.084 1.00 89.69 91 TRP A N 1
ATOM 717 C CA . TRP A 1 91 ? -1.928 -7.183 -7.276 1.00 89.69 91 TRP A CA 1
ATOM 718 C C . TRP A 1 91 ? -2.771 -6.240 -8.131 1.00 89.69 91 TRP A C 1
ATOM 720 O O . TRP A 1 91 ? -3.741 -5.674 -7.642 1.00 89.69 91 TRP A O 1
ATOM 730 N N . SER A 1 92 ? -2.396 -6.019 -9.391 1.00 89.94 92 SER A N 1
ATOM 731 C CA . SER A 1 92 ? -3.036 -5.032 -10.257 1.00 89.94 92 SER A CA 1
ATOM 732 C C . SER A 1 92 ? -4.518 -5.330 -10.464 1.00 89.94 92 SER A C 1
ATOM 734 O O . SER A 1 92 ? -4.914 -6.433 -10.844 1.00 89.94 92 SER A O 1
ATOM 736 N N . THR A 1 93 ? -5.345 -4.296 -10.321 1.00 87.62 93 THR A N 1
ATOM 737 C CA . THR A 1 93 ? -6.745 -4.362 -10.746 1.00 87.62 93 THR A CA 1
ATOM 738 C C . THR A 1 93 ? -6.828 -4.716 -12.239 1.00 87.62 93 THR A C 1
ATOM 740 O O . THR A 1 93 ? -5.962 -4.374 -13.052 1.00 87.62 93 THR A O 1
ATOM 743 N N . ARG A 1 94 ? -7.895 -5.407 -12.658 1.00 87.06 94 ARG A N 1
ATOM 744 C CA . ARG A 1 94 ? -8.077 -5.775 -14.070 1.00 87.06 94 ARG A CA 1
ATOM 745 C C . ARG A 1 94 ? -7.968 -4.540 -14.978 1.00 87.06 94 ARG A C 1
ATOM 747 O O . ARG A 1 94 ? -8.717 -3.582 -14.825 1.00 87.06 94 ARG A O 1
ATOM 754 N N . GLY A 1 95 ? -7.061 -4.603 -15.954 1.00 87.38 95 GLY A N 1
ATOM 755 C CA . GLY A 1 95 ? -6.834 -3.532 -16.931 1.00 87.38 95 GLY A CA 1
ATOM 756 C C . GLY A 1 95 ? -5.851 -2.441 -16.491 1.00 87.3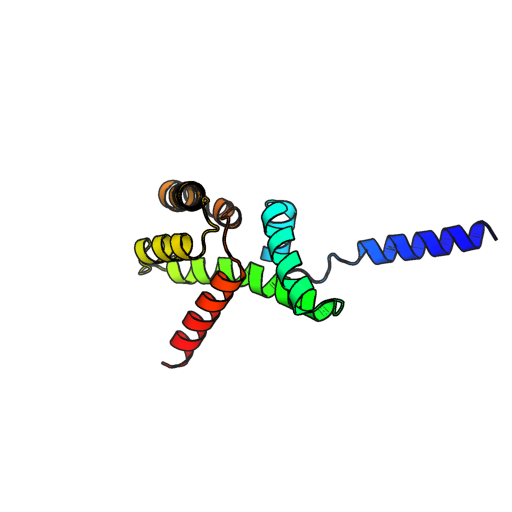8 95 GLY A C 1
ATOM 757 O O . GLY A 1 95 ? -5.597 -1.529 -17.275 1.00 87.38 95 GLY A O 1
ATOM 758 N N . THR A 1 96 ? -5.264 -2.523 -15.291 1.00 91.12 96 THR A N 1
ATOM 759 C CA . THR A 1 96 ? -4.330 -1.498 -14.784 1.00 91.12 96 THR A CA 1
ATOM 760 C C . THR A 1 96 ? -2.861 -1.908 -14.840 1.00 91.12 96 THR A C 1
ATOM 762 O O . THR A 1 96 ? -2.006 -1.052 -14.632 1.00 91.12 96 THR A O 1
ATOM 765 N N . VAL A 1 97 ? -2.551 -3.155 -15.219 1.00 89.50 97 VAL A N 1
ATOM 766 C CA . VAL A 1 97 ? -1.176 -3.688 -15.320 1.00 89.50 97 VAL A CA 1
ATOM 767 C C . VAL A 1 97 ? -0.261 -2.749 -16.113 1.00 89.50 97 VAL A C 1
ATOM 769 O O . VAL A 1 97 ? 0.705 -2.238 -15.568 1.00 89.50 97 VAL A O 1
ATOM 772 N N . ALA A 1 98 ? -0.630 -2.380 -17.345 1.00 89.12 98 ALA A N 1
ATOM 773 C CA . ALA A 1 98 ? 0.198 -1.502 -18.181 1.00 89.12 98 ALA A CA 1
ATOM 774 C C . ALA A 1 98 ? 0.376 -0.075 -17.616 1.00 89.12 98 ALA A C 1
ATOM 776 O O . ALA A 1 98 ? 1.342 0.613 -17.946 1.00 89.12 98 ALA A O 1
ATOM 777 N N . LYS A 1 99 ? -0.565 0.406 -16.791 1.00 91.25 99 LYS A N 1
ATOM 778 C CA . LYS A 1 99 ? -0.417 1.675 -16.060 1.00 91.25 99 LYS A CA 1
ATOM 779 C C . LYS A 1 99 ? 0.579 1.496 -14.913 1.00 91.25 99 LYS A C 1
ATOM 781 O O . LYS A 1 99 ? 1.450 2.342 -14.740 1.00 91.25 99 LYS A O 1
ATOM 786 N N . ASN A 1 100 ? 0.449 0.410 -14.159 1.00 90.50 100 ASN A N 1
ATOM 787 C CA . ASN A 1 100 ? 1.317 0.101 -13.032 1.00 90.50 100 ASN A CA 1
ATOM 788 C C . ASN A 1 100 ? 2.755 -0.173 -13.495 1.00 90.50 100 ASN A C 1
ATOM 790 O O . ASN A 1 100 ? 3.678 0.359 -12.892 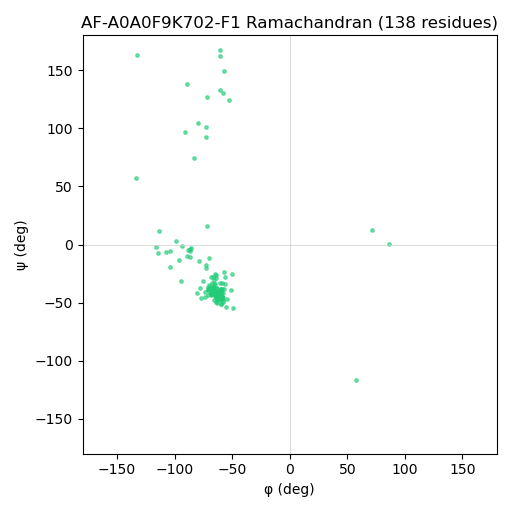1.00 90.50 100 ASN A O 1
ATOM 794 N N . ASP A 1 101 ? 2.956 -0.848 -14.628 1.00 87.75 101 ASP A N 1
ATOM 795 C CA . ASP A 1 101 ? 4.280 -1.063 -15.227 1.00 87.75 101 ASP A CA 1
ATOM 796 C C . ASP A 1 101 ? 5.009 0.258 -15.508 1.00 87.75 101 ASP A C 1
ATOM 798 O O . ASP A 1 101 ? 6.209 0.370 -15.274 1.00 87.75 101 ASP A O 1
ATOM 802 N N . LYS A 1 102 ? 4.289 1.298 -15.956 1.00 89.00 102 LYS A N 1
ATOM 803 C CA . LYS A 1 102 ? 4.877 2.631 -16.169 1.00 89.00 102 LYS A CA 1
ATOM 804 C C . LYS A 1 102 ? 5.319 3.288 -14.864 1.00 89.00 102 LYS A C 1
ATOM 806 O O . LYS A 1 102 ? 6.344 3.960 -14.858 1.00 89.00 102 LYS A O 1
ATOM 811 N N . ILE A 1 103 ? 4.559 3.088 -13.788 1.00 88.31 103 ILE A N 1
ATOM 812 C CA . ILE A 1 103 ? 4.879 3.597 -12.447 1.00 88.31 103 ILE A CA 1
ATOM 813 C C . ILE A 1 103 ? 6.110 2.877 -11.878 1.00 88.31 103 ILE A C 1
ATOM 815 O O . ILE A 1 103 ? 7.012 3.503 -11.325 1.00 88.31 103 ILE A O 1
ATOM 819 N N . ILE A 1 104 ? 6.189 1.557 -12.055 1.00 84.44 104 ILE A N 1
ATOM 820 C CA . ILE A 1 104 ? 7.371 0.785 -11.656 1.00 84.44 104 ILE A CA 1
ATOM 821 C C . ILE A 1 104 ? 8.582 1.242 -12.475 1.00 84.44 104 ILE A C 1
ATOM 823 O O . ILE A 1 104 ? 9.632 1.517 -11.904 1.00 84.44 104 ILE A O 1
ATOM 827 N N . ALA A 1 105 ? 8.430 1.405 -13.792 1.00 83.19 105 ALA A N 1
ATOM 828 C CA . ALA A 1 105 ? 9.503 1.866 -14.666 1.00 83.19 105 ALA A CA 1
ATOM 829 C C . ALA A 1 105 ? 10.009 3.273 -14.294 1.00 83.19 105 ALA A C 1
ATOM 831 O O . ALA A 1 105 ? 11.217 3.516 -14.326 1.00 83.19 105 ALA A O 1
ATOM 832 N N . SER A 1 106 ? 9.128 4.210 -13.913 1.00 82.06 106 SER A N 1
ATOM 833 C CA . SER A 1 106 ? 9.562 5.530 -13.428 1.00 82.06 106 SER A CA 1
ATOM 834 C C . SER A 1 106 ? 10.361 5.416 -12.135 1.00 82.06 106 SER A C 1
ATOM 836 O O . SER A 1 106 ? 11.406 6.053 -12.005 1.00 82.06 106 SER A O 1
ATOM 838 N N . TRP A 1 107 ? 9.949 4.548 -11.211 1.00 80.00 107 TRP A N 1
ATOM 839 C CA . TRP A 1 107 ? 10.731 4.287 -10.006 1.00 80.00 107 TRP A CA 1
ATOM 840 C C . TRP A 1 107 ? 12.114 3.701 -10.330 1.00 80.00 107 TRP A C 1
ATOM 842 O O . TRP A 1 107 ? 13.123 4.204 -9.838 1.00 80.00 107 TRP A O 1
ATOM 852 N N . THR A 1 108 ? 12.191 2.693 -11.198 1.00 75.56 108 THR A N 1
ATOM 853 C CA . THR A 1 108 ? 13.436 1.953 -11.459 1.00 75.56 108 THR A CA 1
ATOM 854 C C . THR A 1 108 ? 14.432 2.729 -12.311 1.00 75.56 108 THR A C 1
ATOM 856 O O . THR A 1 108 ? 15.637 2.559 -12.148 1.00 75.56 108 THR A O 1
ATOM 859 N N . HIS A 1 109 ? 13.951 3.580 -13.221 1.00 76.81 109 HIS A N 1
ATOM 860 C CA . HIS A 1 109 ? 14.809 4.366 -14.110 1.00 76.81 109 HIS A CA 1
ATOM 861 C C . HIS A 1 109 ? 15.106 5.772 -13.589 1.00 76.81 109 HIS A C 1
ATOM 863 O O . HIS A 1 109 ? 16.172 6.305 -13.884 1.00 76.81 109 HIS A O 1
ATOM 869 N N . GLN A 1 110 ? 14.179 6.383 -12.846 1.00 75.56 110 GLN A N 1
ATOM 870 C CA . GLN A 1 110 ? 14.278 7.788 -12.427 1.00 75.56 110 GLN A CA 1
ATOM 871 C C . GLN A 1 110 ? 14.425 7.943 -10.908 1.00 75.56 110 GLN A C 1
ATOM 873 O O . GLN A 1 110 ? 14.659 9.048 -10.427 1.00 75.56 110 GLN A O 1
ATOM 878 N N . GLY A 1 111 ? 14.305 6.854 -10.139 1.00 70.81 111 GLY A N 1
ATOM 879 C CA . GLY A 1 111 ? 14.371 6.884 -8.676 1.00 70.81 111 GLY A CA 1
ATOM 880 C C . GLY A 1 111 ? 13.142 7.516 -8.017 1.00 70.81 111 GLY A C 1
ATOM 881 O O . GLY A 1 111 ? 13.170 7.815 -6.824 1.00 70.81 111 GLY A O 1
ATOM 882 N N . GLU A 1 112 ? 12.058 7.734 -8.767 1.00 76.38 112 GLU A N 1
ATOM 883 C CA . GLU A 1 112 ? 10.888 8.480 -8.301 1.00 76.38 112 GLU A CA 1
ATOM 884 C C . GLU A 1 112 ? 9.936 7.587 -7.483 1.00 76.38 112 GLU A C 1
ATOM 886 O O . GLU A 1 112 ? 8.875 7.156 -7.939 1.00 76.38 112 GLU A O 1
ATOM 891 N N . PHE A 1 113 ? 10.345 7.278 -6.250 1.00 75.56 113 PHE A N 1
ATOM 892 C CA . PHE A 1 113 ? 9.648 6.340 -5.361 1.00 75.56 113 PHE A CA 1
ATOM 893 C C . PHE A 1 113 ? 8.212 6.759 -5.018 1.00 75.56 113 PHE A C 1
ATOM 895 O O . PHE A 1 113 ? 7.349 5.905 -4.853 1.00 75.56 113 PHE A O 1
ATOM 902 N N . SER A 1 114 ? 7.925 8.060 -4.925 1.00 76.88 114 SER A N 1
ATOM 903 C CA . SER A 1 114 ? 6.587 8.565 -4.576 1.00 76.88 114 SER A CA 1
ATOM 904 C C . SER A 1 114 ? 5.498 8.048 -5.515 1.00 76.88 114 SER A C 1
ATOM 906 O O . SER A 1 114 ? 4.391 7.764 -5.064 1.00 76.88 114 SER A O 1
ATOM 908 N N . SER A 1 115 ? 5.823 7.852 -6.797 1.00 82.00 115 SER A N 1
ATOM 909 C CA . SER A 1 115 ? 4.887 7.365 -7.814 1.00 82.00 115 SER A CA 1
ATOM 910 C C . SER A 1 115 ? 4.257 6.010 -7.466 1.00 82.00 115 SER A C 1
ATOM 912 O O . SER A 1 115 ? 3.136 5.737 -7.900 1.00 82.00 115 SER A O 1
ATOM 914 N N . ILE A 1 116 ? 4.914 5.202 -6.626 1.00 81.50 116 ILE A N 1
ATOM 915 C CA . ILE A 1 116 ? 4.503 3.839 -6.281 1.00 81.50 116 ILE A CA 1
ATOM 916 C C . ILE A 1 116 ? 3.158 3.769 -5.549 1.00 81.50 116 ILE A C 1
ATOM 918 O O . ILE A 1 116 ? 2.397 2.823 -5.736 1.00 81.50 116 ILE A O 1
ATOM 922 N N . TYR A 1 117 ? 2.796 4.815 -4.804 1.00 83.94 117 TYR A N 1
ATOM 923 C CA . TYR A 1 117 ? 1.483 4.926 -4.161 1.00 83.94 117 TYR A CA 1
ATOM 924 C C . TYR A 1 117 ? 0.340 5.153 -5.166 1.00 83.94 117 TYR A C 1
ATOM 926 O O . TYR A 1 117 ? -0.835 5.047 -4.817 1.00 83.94 117 TYR A O 1
ATOM 934 N N . GLY A 1 118 ? 0.672 5.459 -6.424 1.00 85.56 118 GLY A N 1
ATOM 935 C CA . GLY A 1 118 ? -0.271 5.597 -7.530 1.00 85.56 118 GLY A CA 1
ATOM 936 C C . GLY A 1 118 ? -0.624 4.284 -8.234 1.00 85.56 118 GLY A C 1
ATOM 937 O O . GLY A 1 118 ? -1.455 4.311 -9.156 1.00 85.56 118 GLY A O 1
ATOM 938 N N . ILE A 1 119 ? -0.006 3.163 -7.835 1.00 88.00 119 ILE A N 1
ATOM 939 C CA . ILE A 1 119 ? -0.337 1.830 -8.347 1.00 88.00 119 ILE A CA 1
ATOM 940 C C . ILE A 1 119 ? -1.815 1.551 -8.070 1.00 88.00 119 ILE A C 1
ATOM 942 O O . ILE A 1 119 ? -2.322 1.718 -6.962 1.00 88.00 119 ILE A O 1
ATOM 946 N N . ASP A 1 120 ? -2.526 1.118 -9.106 1.00 88.75 120 ASP A N 1
ATOM 947 C CA . ASP A 1 120 ? -3.893 0.639 -8.962 1.00 88.75 120 ASP A CA 1
ATOM 948 C C . ASP A 1 120 ? -3.884 -0.868 -8.710 1.00 88.75 120 ASP A C 1
ATOM 950 O O . ASP A 1 120 ? -3.785 -1.655 -9.658 1.00 88.75 120 ASP A O 1
ATOM 954 N N . ALA A 1 121 ? -3.961 -1.236 -7.435 1.00 87.81 121 ALA A N 1
ATOM 955 C CA . ALA A 1 121 ? -3.871 -2.605 -6.956 1.00 87.81 121 ALA A CA 1
ATOM 956 C C . ALA A 1 121 ? -4.971 -2.955 -5.942 1.00 87.81 121 ALA A C 1
ATOM 958 O O . ALA A 1 121 ? -5.599 -2.080 -5.338 1.00 87.81 121 ALA A O 1
ATOM 959 N N . ASP A 1 122 ? -5.157 -4.256 -5.742 1.00 88.88 122 ASP A N 1
ATOM 960 C CA . ASP A 1 122 ? -5.846 -4.838 -4.604 1.00 88.88 122 ASP A CA 1
ATOM 961 C C . ASP A 1 122 ? -4.961 -4.718 -3.356 1.00 88.88 122 ASP A C 1
ATOM 963 O O . ASP A 1 122 ? -4.013 -5.476 -3.138 1.00 88.88 122 ASP A O 1
ATOM 967 N N . TRP A 1 123 ? -5.283 -3.730 -2.526 1.00 86.44 123 TRP A N 1
ATOM 968 C CA . TRP A 1 123 ? -4.556 -3.443 -1.292 1.00 86.44 123 TRP A CA 1
ATOM 969 C C . TRP A 1 123 ? -4.634 -4.577 -0.267 1.00 86.44 123 TRP A C 1
ATOM 971 O O . TRP A 1 123 ? -3.708 -4.735 0.527 1.00 86.44 123 TRP A O 1
ATOM 981 N N . SER A 1 124 ? -5.689 -5.397 -0.302 1.00 86.75 124 SER A N 1
ATOM 982 C CA . SER A 1 124 ? -5.791 -6.569 0.574 1.00 86.75 124 SER A CA 1
ATOM 983 C C . SER A 1 124 ? -4.761 -7.627 0.186 1.00 86.75 124 SER A C 1
ATOM 985 O O . SER A 1 124 ? -4.179 -8.269 1.056 1.00 86.75 124 SER A O 1
ATOM 987 N N . MET A 1 125 ? -4.497 -7.779 -1.116 1.00 87.25 125 MET A N 1
ATOM 988 C CA . MET A 1 125 ? -3.493 -8.716 -1.620 1.00 87.25 125 MET A CA 1
ATOM 989 C C . MET A 1 125 ? -2.067 -8.267 -1.280 1.00 87.25 125 MET A C 1
ATOM 991 O O . MET A 1 125 ? -1.245 -9.099 -0.903 1.00 87.25 125 MET A O 1
ATOM 995 N N . ILE A 1 126 ? -1.794 -6.959 -1.338 1.00 86.25 126 ILE A N 1
ATOM 996 C CA . ILE A 1 126 ? -0.506 -6.385 -0.908 1.00 86.25 126 ILE A CA 1
ATOM 997 C C . ILE A 1 126 ? -0.241 -6.696 0.568 1.00 86.25 126 ILE A C 1
ATOM 999 O O . ILE A 1 126 ? 0.847 -7.147 0.922 1.00 86.25 126 ILE A O 1
ATOM 1003 N N . LEU A 1 127 ? -1.239 -6.481 1.430 1.00 84.50 127 LEU A N 1
ATOM 1004 C CA . LEU A 1 127 ? -1.116 -6.792 2.851 1.00 84.50 127 LEU A CA 1
ATOM 1005 C C . LEU A 1 127 ? 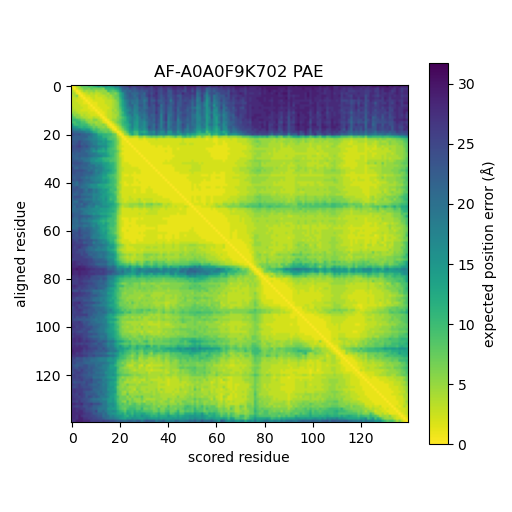-0.940 -8.295 3.101 1.00 84.50 127 LEU A C 1
ATOM 1007 O O . LEU A 1 127 ? -0.088 -8.678 3.894 1.00 84.50 127 LEU A O 1
ATOM 1011 N N . PHE A 1 128 ? -1.692 -9.146 2.404 1.00 87.19 128 PHE A N 1
ATOM 1012 C CA . PHE A 1 128 ? -1.519 -10.594 2.512 1.00 87.19 128 PHE A CA 1
ATOM 1013 C C . PHE A 1 128 ? -0.086 -11.023 2.159 1.00 87.19 128 PHE A C 1
ATOM 1015 O O . PHE A 1 128 ? 0.537 -11.795 2.886 1.00 87.19 128 PHE A O 1
ATOM 1022 N N . GLU A 1 129 ? 0.465 -10.505 1.059 1.00 83.12 129 GLU A N 1
ATOM 1023 C CA . GLU A 1 129 ? 1.826 -10.845 0.648 1.00 83.12 129 GLU A CA 1
ATOM 1024 C C . GLU A 1 129 ? 2.871 -10.312 1.636 1.00 83.12 129 GLU A C 1
ATOM 1026 O O . GLU A 1 129 ? 3.813 -11.029 1.970 1.00 83.12 129 GLU A O 1
ATOM 1031 N N . TYR A 1 130 ? 2.670 -9.109 2.180 1.00 83.12 130 TYR A N 1
ATOM 1032 C CA . TYR A 1 130 ? 3.482 -8.581 3.277 1.00 83.12 130 TYR A CA 1
ATOM 1033 C C . TYR A 1 130 ? 3.505 -9.523 4.489 1.00 83.12 130 TYR A C 1
ATOM 1035 O O . TYR A 1 130 ? 4.580 -9.917 4.947 1.00 83.12 130 TYR A O 1
ATOM 1043 N N . GLU A 1 131 ? 2.331 -9.917 4.988 1.00 83.75 131 GLU A N 1
ATOM 1044 C CA . GLU A 1 131 ? 2.195 -10.796 6.154 1.00 83.75 131 GLU A CA 1
ATOM 1045 C C . GLU A 1 131 ? 2.882 -12.149 5.916 1.00 83.75 131 GLU A C 1
ATOM 1047 O O . GLU A 1 131 ? 3.582 -12.655 6.796 1.00 83.75 131 GLU A O 1
ATOM 1052 N N . MET A 1 132 ? 2.769 -12.697 4.700 1.00 83.69 132 MET A N 1
ATOM 1053 C CA . MET A 1 132 ? 3.470 -13.919 4.296 1.00 83.69 132 MET A CA 1
ATOM 1054 C C . MET A 1 132 ? 4.996 -13.758 4.333 1.00 83.69 132 MET A C 1
ATOM 1056 O O . MET A 1 132 ? 5.689 -14.647 4.831 1.00 83.69 132 MET A O 1
ATOM 1060 N N . GLN A 1 133 ? 5.533 -12.635 3.846 1.00 78.56 133 GLN A N 1
ATOM 1061 C CA . GLN A 1 133 ? 6.978 -12.373 3.861 1.00 78.56 133 GLN A CA 1
ATOM 1062 C C . GLN A 1 133 ? 7.511 -12.185 5.289 1.00 78.56 133 GLN A C 1
ATOM 1064 O O . GLN A 1 133 ? 8.551 -12.743 5.640 1.00 78.56 133 GLN A O 1
ATOM 1069 N N . VAL A 1 134 ? 6.789 -11.449 6.139 1.00 77.75 134 VAL A N 1
ATOM 1070 C CA . VAL A 1 134 ? 7.154 -11.259 7.555 1.00 77.75 134 VAL A CA 1
ATOM 1071 C C . VAL A 1 134 ? 7.087 -12.580 8.326 1.00 77.75 134 VAL A C 1
ATOM 1073 O O . VAL A 1 134 ? 7.991 -12.900 9.104 1.00 77.75 134 VAL A O 1
ATOM 1076 N N . SER A 1 135 ? 6.048 -13.384 8.091 1.00 77.56 135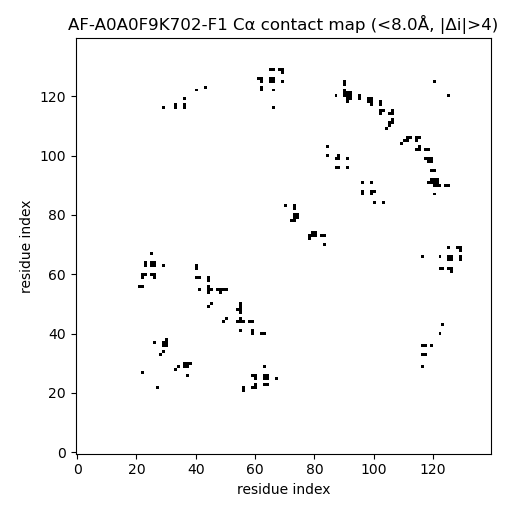 SER A N 1
ATOM 1077 C CA . SER A 1 135 ? 5.923 -14.710 8.698 1.00 77.56 135 SER A CA 1
ATOM 1078 C C . SER A 1 135 ? 7.048 -15.648 8.258 1.00 77.56 135 SER A C 1
ATOM 1080 O O . SER A 1 135 ? 7.569 -16.390 9.085 1.00 77.56 135 SER A O 1
ATOM 1082 N N . ALA A 1 136 ? 7.443 -15.624 6.983 1.00 76.56 136 ALA A N 1
ATOM 1083 C CA . ALA A 1 136 ? 8.558 -16.429 6.499 1.00 76.56 136 ALA A CA 1
ATOM 1084 C C . ALA A 1 136 ? 9.887 -15.988 7.128 1.00 76.56 136 ALA A C 1
ATOM 1086 O O . ALA A 1 136 ? 10.663 -16.830 7.566 1.00 76.56 136 ALA A O 1
ATOM 1087 N N . ALA A 1 137 ? 10.132 -14.679 7.232 1.00 74.12 137 ALA A N 1
ATOM 1088 C CA . ALA A 1 137 ? 11.361 -14.136 7.808 1.00 74.12 137 ALA A CA 1
ATOM 1089 C C . ALA A 1 137 ? 11.515 -14.418 9.312 1.00 74.12 137 ALA A C 1
ATOM 1091 O O . ALA A 1 137 ? 12.636 -14.491 9.797 1.00 74.12 137 ALA A O 1
ATOM 1092 N N . SER A 1 138 ? 10.407 -14.564 10.044 1.00 70.31 138 SER A N 1
ATOM 1093 C CA . SER A 1 138 ? 10.409 -14.859 11.486 1.00 70.31 138 SER A CA 1
ATOM 1094 C C . SER A 1 138 ? 10.494 -16.354 11.821 1.00 70.31 138 SER A C 1
ATOM 1096 O O . SER A 1 138 ? 10.697 -16.703 12.983 1.00 70.31 138 SER A O 1
ATOM 1098 N N . ALA A 1 139 ? 10.340 -17.236 10.828 1.00 65.31 139 ALA A N 1
ATOM 1099 C CA . ALA A 1 139 ? 10.422 -18.688 10.995 1.00 65.31 139 ALA A CA 1
ATOM 1100 C C . ALA A 1 139 ? 11.857 -19.251 10.891 1.00 65.31 139 ALA A C 1
ATOM 1102 O O . ALA A 1 139 ? 12.050 -20.450 11.108 1.00 65.31 139 ALA A O 1
ATOM 1103 N N . TYR A 1 140 ? 12.8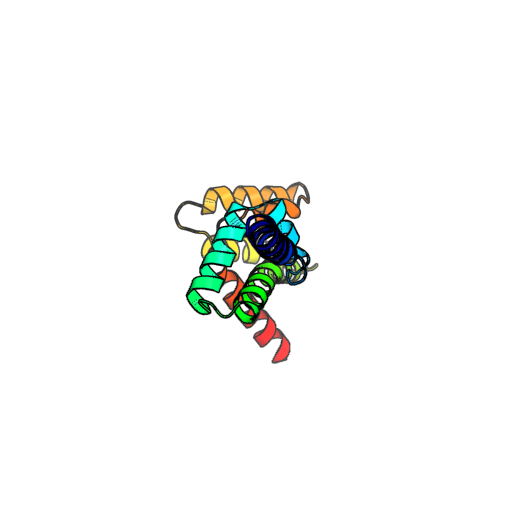39 -18.406 10.561 1.00 50.28 140 TYR A N 1
ATOM 1104 C CA . TYR A 1 140 ? 14.270 -18.720 10.452 1.00 50.28 140 TYR A CA 1
ATOM 1105 C C . TYR A 1 140 ? 15.076 -18.006 11.538 1.00 50.28 140 TYR A C 1
ATOM 1107 O O . TYR A 1 140 ? 16.106 -18.583 11.956 1.00 50.28 140 TYR A O 1
#

Mean predicted aligned error: 9.12 Å

pLDDT: mean 80.92, std 12.43, range [43.28, 93.88]

Sequence (140 aa):
MRKLTLVVLFMILTTSMLFGEGLSKNARYIKEFYPNGYEKIKAIAVNEWGSDHSMVLFRINNLSDSLTEVIQLLSKKDGDLGIFTRAVANWSTRGTVAKNDKIIASWTHQGEFSSIYGIDADWSMILFEYEMQVSAASAY

Radius of gyration: 18.53 Å; Cα contacts (8 Å, |Δi|>4): 120; chains: 1; bounding box: 53×49×40 Å

Organism: NCBI:txid412755

Foldseek 3Di:
DVVVVVVVVVVVVVVVVPVPPLADPQLVLCVVPPVVLNVLQLVVLCVVPPPPVNSSSVSSRLLRVLLVVVVVVQPPPPHDLVVVLVLLCVFADPPCSVVQVVLSVCCVPVVCVSSNSVRHGNSVSSSVVSVVVVVVVVVD